Protein 3RGO (pdb70)

Nearest PDB structures (foldseek):
  3rgo-assembly1_A  TM=1.006E+00  e=2.948E-34  Mus musculus
  3rgq-assembly1_A  TM=9.789E-01  e=3.135E-29  Mus musculus
  2i6i-assembly1_A  TM=8.606E-01  e=1.506E-09  Saccharolobus solfataricus
  2nt2-assembly3_C  TM=7.866E-01  e=4.161E-10  Homo sapiens
  2hxp-assembly1_A  TM=8.394E-01  e=2.457E-09  Homo sapiens

Structure (mmCIF, N/CA/C/O backbone):
data_3RGO
#
_entry.id   3RGO
#
_cell.length_a   36.453
_cell.length_b   36.453
_cell.length_c   230.024
_cell.angle_alpha   90.000
_cell.angle_beta   90.000
_cell.angle_gamma   90.000
#
_symmetry.space_group_name_H-M   'P 43 21 2'
#
loop_
_entity.id
_entity.type
_entity.pdbx_description
1 polymer 'Protein-tyrosine phosphatase mitochondrial 1'
2 non-polymer 'SULFATE ION'
3 water water
#
loop_
_atom_site.group_PDB
_atom_site.id
_atom_site.type_symbol
_atom_site.label_atom_id
_atom_site.label_alt_id
_atom_site.label_comp_id
_atom_site.label_asym_id
_atom_site.label_entity_id
_atom_site.label_seq_id
_atom_site.pdbx_PDB_ins_code
_atom_site.Cartn_x
_atom_site.Cartn_y
_atom_site.Cartn_z
_atom_site.occupancy
_atom_site.B_iso_or_equiv
_atom_site.auth_seq_id
_atom_site.auth_comp_id
_atom_site.auth_asym_id
_atom_site.auth_atom_id
_atom_site.pdbx_PDB_model_num
ATOM 1 N N . TRP A 1 1 ? -0.933 0.506 -9.731 1.00 46.83 7 TRP A N 1
ATOM 2 C CA . TRP A 1 1 ? 0.354 0.711 -9.073 1.00 48.27 7 TRP A CA 1
ATOM 3 C C . TRP A 1 1 ? 1.473 0.274 -10.006 1.00 48.26 7 TRP A C 1
ATOM 4 O O . TRP A 1 1 ? 2.544 0.881 -10.060 1.00 45.15 7 TRP A O 1
ATOM 15 N N . TYR A 1 2 ? 1.214 -0.803 -10.733 1.00 48.95 8 TYR A N 1
ATOM 16 C CA . TYR A 1 2 ? 2.167 -1.315 -11.698 1.00 48.00 8 TYR A CA 1
ATOM 17 C C . TYR A 1 2 ? 1.408 -2.017 -12.810 1.00 50.37 8 TYR A C 1
ATOM 18 O O . TYR A 1 2 ? 0.240 -2.383 -12.640 1.00 52.27 8 TYR A O 1
ATOM 27 N N . HIS A 1 3 ? 2.077 -2.197 -13.945 1.00 43.36 9 HIS A N 1
ATOM 28 C CA . HIS A 1 3 ? 1.501 -2.883 -15.093 1.00 45.06 9 HIS A CA 1
ATOM 29 C C . HIS A 1 3 ? 2.485 -3.917 -15.627 1.00 45.58 9 HIS 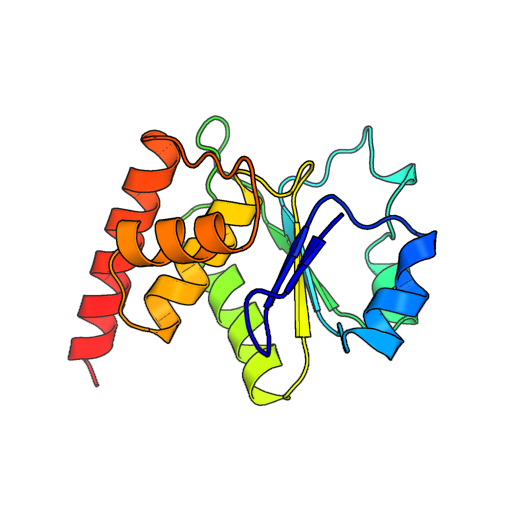A C 1
ATOM 30 O O . HIS A 1 3 ? 3.694 -3.674 -15.670 1.00 43.93 9 HIS A O 1
ATOM 37 N N . ARG A 1 4 ? 1.971 -5.067 -16.043 1.00 46.83 10 ARG A N 1
ATOM 38 C CA . ARG A 1 4 ? 2.800 -6.046 -16.734 1.00 40.32 10 ARG A CA 1
ATOM 39 C C . ARG A 1 4 ? 3.065 -5.577 -18.163 1.00 41.52 10 ARG A C 1
ATOM 40 O O . ARG A 1 4 ? 2.140 -5.175 -18.876 1.00 37.98 10 ARG A O 1
ATOM 48 N N . ILE A 1 5 ? 4.331 -5.617 -18.572 1.00 38.63 11 ILE A N 1
ATOM 49 C CA . ILE A 1 5 ? 4.717 -5.198 -19.915 1.00 37.95 11 ILE A CA 1
ATOM 50 C C . ILE A 1 5 ? 4.731 -6.398 -20.860 1.00 37.87 11 ILE A C 1
ATOM 51 O O . ILE A 1 5 ? 4.200 -6.340 -21.973 1.00 36.60 11 ILE A O 1
ATOM 56 N N . ASP A 1 6 ? 5.352 -7.481 -20.408 1.00 36.83 12 ASP A N 1
ATOM 57 C CA . ASP A 1 6 ? 5.293 -8.757 -21.111 1.00 36.31 12 ASP A CA 1
ATOM 58 C C . ASP A 1 6 ? 5.471 -9.900 -20.113 1.00 39.40 12 ASP A C 1
ATOM 59 O O . ASP A 1 6 ? 5.296 -9.710 -18.908 1.00 40.61 12 ASP A O 1
ATOM 64 N N . HIS A 1 7 ? 5.807 -11.084 -20.607 1.00 41.91 13 HIS A N 1
ATOM 65 C CA . HIS A 1 7 ? 5.927 -12.250 -19.740 1.00 45.79 13 HIS A CA 1
ATOM 66 C C . HIS A 1 7 ? 7.037 -12.093 -18.689 1.00 43.16 13 HIS A C 1
ATOM 67 O O . HIS A 1 7 ? 7.017 -12.765 -17.661 1.00 40.53 13 HIS A O 1
ATOM 74 N N . THR A 1 8 ? 7.998 -11.207 -18.949 1.00 40.51 14 THR A N 1
ATOM 75 C CA . THR A 1 8 ? 9.140 -11.021 -18.047 1.00 40.54 14 THR A CA 1
ATOM 76 C C . THR A 1 8 ? 9.043 -9.743 -17.215 1.00 40.34 14 THR A C 1
ATOM 77 O O . THR A 1 8 ? 9.167 -9.768 -15.989 1.00 41.02 14 THR A O 1
ATOM 81 N N . VAL A 1 9 ? 8.818 -8.624 -17.890 1.00 36.19 15 VAL A N 1
ATOM 82 C CA . VAL A 1 9 ? 8.963 -7.321 -17.251 1.00 34.04 15 VAL A CA 1
ATOM 83 C C . VAL A 1 9 ? 7.663 -6.722 -16.729 1.00 35.56 15 VAL A C 1
ATOM 84 O O . VAL A 1 9 ? 6.630 -6.769 -17.391 1.00 39.44 15 VAL A O 1
ATOM 88 N N . LEU A 1 10 ? 7.731 -6.167 -15.523 1.00 35.20 16 LEU A N 1
ATOM 89 C CA . LEU A 1 10 ? 6.676 -5.306 -15.014 1.00 33.37 16 LEU A CA 1
ATOM 90 C C . LEU A 1 10 ? 7.256 -3.926 -14.723 1.00 36.29 16 LEU A C 1
ATOM 91 O O . LEU A 1 10 ? 8.420 -3.797 -14.338 1.00 35.56 16 LEU A O 1
ATOM 96 N N . LEU A 1 11 ? 6.435 -2.903 -14.928 1.00 36.77 17 LEU A N 1
ATOM 97 C CA . LEU A 1 11 ? 6.821 -1.517 -14.695 1.00 36.56 17 LEU A CA 1
ATOM 98 C C . LEU A 1 11 ? 5.820 -0.890 -13.726 1.00 38.75 17 LEU A C 1
ATOM 99 O O . LEU A 1 11 ? 4.613 -0.933 -13.965 1.00 41.82 17 LEU A O 1
ATOM 104 N N . GLY A 1 12 ? 6.314 -0.319 -12.631 1.00 36.42 18 GLY A N 1
ATOM 105 C CA . GLY A 1 12 ? 5.432 0.279 -11.639 1.00 37.30 18 GLY A CA 1
ATOM 106 C C . GLY A 1 12 ? 6.090 1.258 -10.686 1.00 39.44 18 GLY A C 1
ATOM 107 O O . GLY A 1 12 ? 7.296 1.497 -10.748 1.00 37.27 18 GLY A O 1
ATOM 108 N N . ALA A 1 13 ? 5.287 1.831 -9.792 1.00 37.42 19 ALA A N 1
ATOM 109 C CA . ALA A 1 13 ? 5.808 2.717 -8.761 1.00 37.02 19 ALA A CA 1
ATOM 110 C C . ALA A 1 13 ? 6.650 1.914 -7.772 1.00 39.14 19 ALA A C 1
ATOM 111 O O . ALA A 1 13 ? 6.622 0.676 -7.781 1.00 40.60 19 ALA A O 1
ATOM 113 N N . LEU A 1 14 ? 7.410 2.611 -6.932 1.00 38.62 20 LEU A N 1
ATOM 114 C CA . LEU A 1 14 ? 8.249 1.940 -5.940 1.00 43.40 20 LEU A CA 1
ATOM 115 C C . LEU A 1 14 ? 7.443 0.885 -5.185 1.00 41.14 20 LEU A C 1
ATOM 116 O O . LEU A 1 14 ? 6.307 1.135 -4.783 1.00 38.85 20 LEU A O 1
ATOM 121 N N . PRO A 1 15 ? 8.031 -0.302 -5.006 1.00 42.51 21 PRO A N 1
ATOM 122 C CA . PRO A 1 15 ? 7.362 -1.439 -4.372 1.00 41.53 21 PRO A CA 1
ATOM 123 C C . PRO A 1 15 ? 7.364 -1.284 -2.862 1.00 43.02 21 PRO A C 1
ATOM 124 O O . PRO A 1 15 ? 8.431 -1.134 -2.262 1.00 41.51 21 PRO A O 1
ATOM 128 N N . LEU A 1 16 ? 6.181 -1.317 -2.261 1.00 46.52 22 LEU A N 1
ATOM 129 C CA . LEU A 1 16 ? 6.055 -1.263 -0.812 1.00 48.71 22 LEU A CA 1
ATOM 130 C C . LEU A 1 16 ? 6.440 -2.599 -0.193 1.00 49.21 22 LEU A C 1
ATOM 131 O O . LEU A 1 16 ? 6.233 -3.651 -0.795 1.00 49.52 22 LEU A O 1
ATOM 136 N N . LYS A 1 17 ? 6.997 -2.554 1.013 1.00 52.71 23 LYS A N 1
ATOM 137 C CA . LYS A 1 17 ? 7.301 -3.767 1.764 1.00 58.29 23 LYS A CA 1
ATOM 138 C C . LYS A 1 17 ? 6.153 -4.776 1.701 1.00 59.73 23 LYS A C 1
ATOM 139 O O . LYS A 1 17 ? 6.370 -5.973 1.493 1.00 55.33 23 LYS A O 1
ATOM 145 N N . ASN A 1 18 ? 4.931 -4.277 1.877 1.00 59.42 24 ASN A N 1
ATOM 146 C CA . ASN A 1 18 ? 3.749 -5.125 1.986 1.00 64.99 24 ASN A CA 1
ATOM 147 C C . ASN A 1 18 ? 3.360 -5.833 0.690 1.00 61.78 24 ASN A C 1
ATOM 148 O O . ASN A 1 18 ? 2.611 -6.812 0.714 1.00 60.72 24 ASN A O 1
ATOM 153 N N . MET A 1 19 ? 3.860 -5.334 -0.437 1.00 54.97 25 MET A N 1
ATOM 154 C CA . MET A 1 19 ? 3.506 -5.880 -1.745 1.00 52.72 25 MET A CA 1
ATOM 155 C C . MET A 1 19 ? 4.353 -7.095 -2.104 1.00 49.48 25 MET A C 1
ATOM 156 O O . MET A 1 19 ? 4.007 -7.863 -3.003 1.00 49.65 25 MET A O 1
ATOM 161 N N . THR A 1 20 ? 5.465 -7.254 -1.396 1.00 50.69 26 THR A N 1
ATOM 162 C CA . THR A 1 20 ? 6.421 -8.324 -1.658 1.00 53.29 26 THR A CA 1
ATOM 163 C C . THR A 1 20 ? 5.758 -9.669 -1.936 1.00 54.44 26 THR A C 1
ATOM 164 O O . THR A 1 20 ? 6.054 -10.321 -2.935 1.00 51.47 26 THR A O 1
ATOM 168 N N . ARG A 1 21 ? 4.863 -10.081 -1.045 1.00 52.56 27 ARG A N 1
ATOM 169 C CA . ARG A 1 21 ? 4.219 -11.385 -1.157 1.00 56.05 27 ARG A CA 1
ATOM 170 C C . ARG A 1 21 ? 3.481 -11.553 -2.482 1.00 54.96 27 ARG A C 1
ATOM 171 O O . ARG A 1 21 ? 3.665 -12.547 -3.189 1.00 55.04 27 ARG A O 1
ATOM 179 N N . ARG A 1 22 ? 2.641 -10.578 -2.811 1.00 58.50 28 ARG A N 1
ATOM 180 C CA . ARG A 1 22 ? 1.872 -10.605 -4.051 1.00 64.65 28 ARG A CA 1
ATOM 181 C C . ARG A 1 22 ? 2.774 -10.614 -5.285 1.00 59.99 28 ARG A C 1
ATOM 182 O O . ARG A 1 22 ? 2.537 -11.358 -6.238 1.00 59.79 28 ARG A O 1
ATOM 190 N N . LEU A 1 23 ? 3.808 -9.780 -5.266 1.00 53.83 29 LEU A N 1
ATOM 191 C CA . LEU A 1 23 ? 4.710 -9.666 -6.406 1.00 51.11 29 LEU A CA 1
ATOM 192 C C . LEU A 1 23 ? 5.425 -10.978 -6.711 1.00 50.49 29 LEU A C 1
ATOM 193 O O . LEU A 1 23 ? 5.553 -11.370 -7.870 1.00 48.71 29 LEU A O 1
ATOM 198 N N . VAL A 1 24 ? 5.883 -11.654 -5.663 1.00 49.11 30 VAL A N 1
ATOM 199 C CA . VAL A 1 24 ? 6.659 -12.879 -5.818 1.00 54.10 30 VAL A CA 1
ATOM 200 C C . VAL A 1 24 ? 5.791 -14.085 -6.180 1.00 57.90 30 VAL A C 1
ATOM 201 O O . VAL A 1 24 ? 6.113 -14.840 -7.095 1.00 53.48 30 VAL A O 1
ATOM 205 N N . LEU A 1 25 ? 4.689 -14.259 -5.459 1.00 62.72 31 LEU A N 1
ATOM 206 C CA . LEU A 1 25 ? 3.815 -15.407 -5.671 1.00 66.55 31 LEU A CA 1
ATOM 207 C C . LEU A 1 25 ? 2.937 -15.252 -6.912 1.00 68.97 31 LEU A C 1
ATOM 208 O O . LEU A 1 25 ? 2.814 -16.179 -7.712 1.00 74.57 31 LEU A O 1
ATOM 213 N N . ASP A 1 26 ? 2.331 -14.080 -7.070 1.00 64.48 32 ASP A N 1
ATOM 214 C CA . ASP A 1 26 ? 1.371 -13.862 -8.151 1.00 62.64 32 ASP A CA 1
ATOM 215 C C . ASP A 1 26 ? 2.007 -13.439 -9.479 1.00 57.18 32 ASP A C 1
ATOM 216 O O . ASP A 1 26 ? 1.557 -13.861 -10.544 1.00 58.80 32 ASP A O 1
ATOM 221 N N . GLU A 1 27 ? 3.044 -12.609 -9.414 1.00 50.11 33 GLU A N 1
ATOM 222 C CA . GLU A 1 27 ? 3.674 -12.082 -10.624 1.00 50.48 33 GLU A CA 1
ATOM 223 C C . GLU A 1 27 ? 5.001 -12.771 -10.936 1.00 49.39 33 GLU A C 1
ATOM 224 O O . GLU A 1 27 ? 5.679 -12.412 -11.897 1.00 45.63 33 GLU A O 1
ATOM 230 N N . ASN A 1 28 ? 5.364 -13.749 -10.109 1.00 53.22 34 ASN A N 1
ATOM 231 C CA . ASN A 1 28 ? 6.599 -14.518 -10.274 1.00 54.63 34 ASN A CA 1
ATOM 232 C C . ASN A 1 28 ? 7.861 -13.657 -10.300 1.00 50.36 34 ASN A C 1
ATOM 233 O O . ASN A 1 28 ? 8.864 -14.029 -10.912 1.00 47.25 34 ASN A O 1
ATOM 238 N N . VAL A 1 29 ? 7.806 -12.510 -9.630 1.00 50.12 35 VAL A N 1
ATOM 239 C CA . VAL A 1 29 ? 8.952 -11.611 -9.567 1.00 47.46 35 VAL A CA 1
ATOM 240 C C . VAL A 1 29 ? 10.111 -12.241 -8.800 1.00 48.28 35 VAL A C 1
ATOM 241 O O . VAL A 1 29 ? 9.991 -12.539 -7.611 1.00 47.78 35 VAL A O 1
ATOM 245 N N . ARG A 1 30 ? 11.234 -12.437 -9.484 1.00 46.55 36 ARG A N 1
ATOM 246 C CA . ARG A 1 30 ? 12.435 -12.959 -8.841 1.00 45.63 36 ARG A CA 1
ATOM 247 C C . ARG A 1 30 ? 13.593 -11.983 -8.972 1.00 41.53 36 ARG A C 1
ATOM 248 O O . ARG A 1 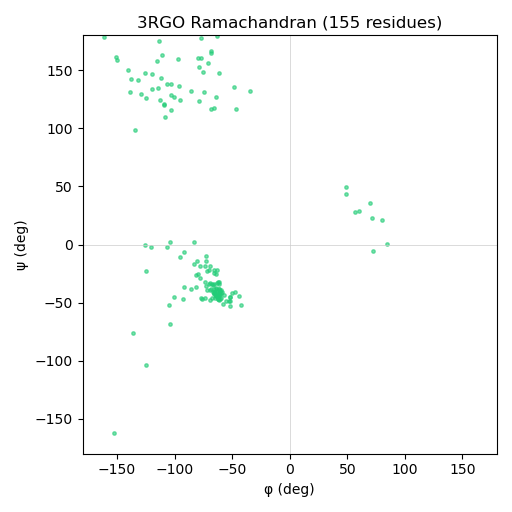30 ? 14.686 -12.225 -8.466 1.00 43.99 36 ARG A O 1
ATOM 256 N N . GLY A 1 31 ? 13.350 -10.876 -9.663 1.00 39.43 37 GLY A N 1
ATOM 257 C CA . GLY A 1 31 ? 14.364 -9.858 -9.834 1.00 37.23 37 GLY A CA 1
ATOM 258 C C . GLY A 1 31 ? 13.735 -8.486 -9.736 1.00 35.94 37 GLY A C 1
ATOM 259 O O . GLY A 1 31 ? 12.564 -8.305 -10.060 1.00 36.86 37 GLY A O 1
ATOM 260 N N . VAL A 1 32 ? 14.503 -7.516 -9.267 1.00 34.28 38 VAL A N 1
ATOM 261 C CA . VAL A 1 32 ? 14.002 -6.153 -9.189 1.00 34.42 38 VAL A CA 1
ATOM 262 C C . VAL A 1 32 ? 15.101 -5.199 -9.624 1.00 36.59 38 VAL A C 1
ATOM 263 O O . VAL A 1 32 ? 16.257 -5.330 -9.212 1.00 37.61 38 VAL A O 1
ATOM 267 N N . ILE A 1 33 ? 14.747 -4.278 -10.511 1.00 35.43 39 ILE A N 1
ATOM 268 C CA . ILE A 1 33 ? 15.666 -3.229 -10.914 1.00 35.36 39 ILE A CA 1
ATOM 269 C C . ILE A 1 33 ? 15.240 -1.962 -10.205 1.00 35.14 39 ILE A C 1
ATOM 270 O O . ILE A 1 33 ? 14.141 -1.459 -10.424 1.00 35.47 39 ILE A O 1
ATOM 275 N N . THR A 1 34 ? 16.106 -1.469 -9.330 1.00 36.49 40 THR A N 1
ATOM 276 C CA . THR A 1 34 ? 15.802 -0.283 -8.540 1.00 38.29 40 THR A CA 1
ATOM 277 C C . THR A 1 34 ? 16.633 0.892 -9.015 1.00 39.70 40 THR A C 1
ATOM 278 O O . THR A 1 34 ? 17.859 0.855 -8.986 1.00 45.11 40 THR A O 1
ATOM 282 N N . MET A 1 35 ? 15.956 1.940 -9.459 1.00 41.70 41 MET A N 1
ATOM 283 C CA . MET A 1 35 ? 16.648 3.108 -9.971 1.00 40.43 41 MET A CA 1
ATOM 284 C C . MET A 1 35 ? 16.565 4.260 -8.986 1.00 41.05 41 MET A C 1
ATOM 285 O O . MET A 1 35 ? 15.518 4.503 -8.386 1.00 39.19 41 MET A O 1
ATOM 290 N N . ASN A 1 36 ? 17.689 4.950 -8.821 1.00 44.71 42 ASN A N 1
ATOM 291 C CA . ASN A 1 36 ? 17.777 6.127 -7.963 1.00 47.10 42 ASN A CA 1
ATOM 292 C C . ASN A 1 36 ? 17.176 5.933 -6.574 1.00 52.96 42 ASN A C 1
ATOM 293 O O . ASN A 1 36 ? 16.471 6.805 -6.075 1.00 49.87 42 ASN A O 1
ATOM 298 N N . GLU A 1 37 ? 17.458 4.790 -5.957 1.00 58.18 43 GLU A N 1
ATOM 299 C CA . GLU A 1 37 ? 17.030 4.543 -4.584 1.00 65.17 43 GLU A CA 1
ATOM 300 C C . GLU A 1 37 ? 17.342 5.752 -3.700 1.00 67.26 43 GLU A C 1
ATOM 301 O O . GLU A 1 37 ? 18.505 6.111 -3.514 1.00 63.85 43 GLU A O 1
ATOM 307 N N . GLU A 1 38 ? 16.298 6.378 -3.166 1.00 73.60 44 GLU A N 1
ATOM 308 C CA . GLU A 1 38 ? 16.454 7.585 -2.359 1.00 80.87 44 GLU A CA 1
ATOM 309 C C . GLU A 1 38 ? 16.322 7.291 -0.869 1.00 81.13 44 GLU A C 1
ATOM 310 O O . GLU A 1 38 ? 15.458 6.519 -0.449 1.00 76.37 44 GLU A O 1
ATOM 316 N N . TYR A 1 39 ? 17.188 7.916 -0.079 1.00 86.68 45 TYR A N 1
ATOM 317 C CA . TYR A 1 39 ? 17.246 7.673 1.358 1.00 93.46 45 TYR A CA 1
ATOM 318 C C . TYR A 1 39 ? 15.981 8.144 2.066 1.00 91.76 45 TYR A C 1
ATOM 319 O O . TYR A 1 39 ? 15.664 7.686 3.164 1.00 93.79 45 TYR A O 1
ATOM 328 N N . GLU A 1 40 ? 15.259 9.059 1.431 1.00 87.53 46 GLU A N 1
ATOM 329 C CA . GLU A 1 40 ? 14.085 9.662 2.045 1.00 86.92 46 GLU A CA 1
ATOM 330 C C . GLU A 1 40 ? 12.860 8.763 1.944 1.00 79.50 46 GLU A C 1
ATOM 331 O O . GLU A 1 40 ? 11.862 8.982 2.630 1.00 75.12 46 GLU A O 1
ATOM 337 N N . THR A 1 41 ? 12.940 7.744 1.095 1.00 75.77 47 THR A N 1
ATOM 338 C CA . THR A 1 41 ? 11.782 6.904 0.822 1.00 72.57 47 THR A CA 1
ATOM 339 C C . THR A 1 41 ? 12.046 5.417 1.048 1.00 70.25 47 THR A C 1
ATOM 340 O O . THR A 1 41 ? 11.150 4.591 0.875 1.00 67.38 47 THR A O 1
ATOM 344 N N . ARG A 1 42 ? 13.268 5.076 1.444 1.00 73.73 48 ARG A N 1
ATOM 345 C CA . ARG A 1 42 ? 13.663 3.672 1.548 1.00 76.68 48 ARG A CA 1
ATOM 346 C C . ARG A 1 42 ? 13.031 2.936 2.732 1.00 73.20 48 ARG A C 1
ATOM 347 O O . ARG A 1 42 ? 13.127 1.713 2.828 1.00 74.43 48 ARG A O 1
ATOM 355 N N . PHE A 1 43 ? 12.385 3.672 3.632 1.00 68.96 49 PHE A N 1
ATOM 356 C CA . PHE A 1 43 ? 11.694 3.033 4.748 1.00 64.50 49 PHE A CA 1
ATOM 357 C C . PHE A 1 43 ? 10.411 2.365 4.258 1.00 61.91 49 PHE A C 1
ATOM 358 O O . PHE A 1 43 ? 9.858 1.488 4.922 1.00 64.84 49 PHE A O 1
ATOM 366 N N . LEU A 1 44 ? 9.956 2.785 3.083 1.00 60.40 50 LEU A N 1
ATOM 367 C CA . LEU A 1 44 ? 8.752 2.246 2.462 1.00 60.67 50 LEU A CA 1
ATOM 368 C C . LEU A 1 44 ? 9.028 0.933 1.745 1.00 57.60 50 LEU A C 1
ATOM 369 O O . LEU A 1 44 ? 8.131 0.107 1.573 1.00 56.00 50 LEU A O 1
ATOM 374 N N . CYS A 1 45 ? 10.274 0.750 1.321 1.00 56.06 51 CYS A N 1
ATOM 375 C CA . CYS A 1 45 ? 10.631 -0.367 0.458 1.00 53.57 51 CYS A CA 1
ATOM 376 C C . CYS A 1 45 ? 11.505 -1.395 1.164 1.00 53.10 51 CYS A C 1
ATOM 377 O O . CYS A 1 45 ? 12.101 -1.116 2.208 1.00 53.49 51 CYS A O 1
ATOM 380 N N . ASN A 1 46 ? 11.574 -2.588 0.583 1.00 51.47 52 ASN A N 1
ATOM 381 C CA . ASN A 1 46 ? 12.503 -3.604 1.046 1.00 51.48 52 ASN A CA 1
ATOM 382 C C . ASN A 1 46 ? 13.936 -3.121 0.910 1.00 52.73 52 ASN A C 1
ATOM 383 O O . ASN A 1 46 ? 14.264 -2.360 0.002 1.00 56.11 52 ASN A O 1
ATOM 388 N N . THR A 1 47 ? 14.787 -3.567 1.823 1.00 56.51 53 THR A N 1
ATOM 389 C CA . THR A 1 47 ? 16.218 -3.446 1.636 1.00 58.39 53 THR A CA 1
ATOM 390 C C . THR A 1 47 ? 16.603 -4.539 0.655 1.00 61.68 53 THR A C 1
ATOM 391 O O . THR A 1 47 ? 15.753 -5.327 0.236 1.00 60.78 53 THR A O 1
ATOM 395 N N . SER A 1 48 ? 17.877 -4.599 0.289 1.00 63.95 54 SER A N 1
ATOM 396 C CA . SER A 1 48 ? 18.339 -5.644 -0.614 1.00 62.81 54 SER A CA 1
ATOM 397 C C . SER A 1 48 ? 18.216 -7.014 0.045 1.00 62.04 54 SER A C 1
ATOM 398 O O . SER A 1 48 ? 17.941 -8.013 -0.623 1.00 59.52 54 SER A O 1
ATOM 401 N N . LYS A 1 49 ? 18.422 -7.051 1.358 1.00 60.97 55 LYS A N 1
ATOM 402 C CA . LYS A 1 49 ? 18.333 -8.295 2.113 1.00 66.18 55 LYS A CA 1
ATOM 403 C C . LYS A 1 49 ? 16.891 -8.777 2.255 1.00 66.18 55 LYS A C 1
ATOM 404 O O . LYS A 1 49 ? 16.624 -9.972 2.175 1.00 68.73 55 LYS A O 1
ATOM 410 N N . GLU A 1 50 ? 15.963 -7.847 2.459 1.00 63.02 56 GLU A N 1
ATOM 411 C CA . GLU A 1 50 ? 14.549 -8.202 2.526 1.00 58.31 56 GLU A CA 1
ATOM 412 C C . GLU A 1 50 ? 14.068 -8.751 1.182 1.00 53.75 56 GLU A C 1
ATOM 413 O O . GLU A 1 50 ? 13.112 -9.526 1.119 1.00 51.78 56 GLU A O 1
ATOM 419 N N . TRP A 1 51 ? 14.741 -8.359 0.107 1.00 47.50 57 TRP A N 1
ATOM 420 C CA . TRP A 1 51 ? 14.461 -8.947 -1.196 1.00 49.73 57 TRP A CA 1
ATOM 421 C C . TRP A 1 51 ? 15.012 -10.374 -1.281 1.00 50.05 57 TRP A C 1
ATOM 422 O O . TRP A 1 51 ? 14.326 -11.286 -1.747 1.00 46.53 57 TRP A O 1
ATOM 433 N N . LYS A 1 52 ? 16.255 -10.559 -0.842 1.00 54.53 58 LYS A N 1
ATOM 434 C CA . LYS A 1 52 ? 16.864 -11.886 -0.821 1.00 63.47 58 LYS A CA 1
ATOM 435 C C . LYS A 1 52 ? 15.969 -12.882 -0.089 1.00 63.01 58 LYS A C 1
ATOM 436 O O . LYS A 1 52 ? 15.719 -13.983 -0.583 1.00 61.45 58 LYS A O 1
ATOM 442 N N . LYS A 1 53 ? 15.501 -12.484 1.092 1.00 63.27 59 LYS A N 1
ATOM 443 C CA . LYS A 1 53 ? 14.614 -13.315 1.902 1.00 69.35 59 LYS A CA 1
ATOM 444 C C . LYS A 1 53 ? 13.432 -13.838 1.090 1.00 65.52 59 LYS A C 1
ATOM 445 O O . LYS A 1 53 ? 13.042 -14.999 1.220 1.00 65.01 59 LYS A O 1
ATOM 451 N N . ALA A 1 54 ? 12.863 -12.972 0.258 1.00 59.27 60 ALA A N 1
ATOM 452 C CA . ALA A 1 54 ? 11.726 -13.345 -0.576 1.00 56.25 60 ALA A CA 1
ATOM 453 C C . ALA A 1 54 ? 12.179 -14.037 -1.854 1.00 56.33 60 ALA A C 1
ATOM 454 O O . ALA A 1 54 ? 11.362 -14.384 -2.704 1.00 58.99 60 ALA A O 1
ATOM 456 N N . GLY A 1 55 ? 13.487 -14.224 -1.991 1.00 57.30 61 GLY A N 1
ATOM 457 C CA . GLY A 1 55 ? 14.038 -14.927 -3.135 1.00 57.29 61 GLY A CA 1
ATOM 458 C C . GLY A 1 55 ? 14.161 -14.082 -4.392 1.00 55.16 61 GLY A C 1
ATOM 459 O O . GLY A 1 55 ? 14.227 -14.617 -5.498 1.00 56.04 61 GLY A O 1
ATOM 460 N N . VAL A 1 56 ? 14.187 -12.764 -4.239 1.00 52.13 62 VAL A N 1
ATOM 461 C CA . VAL A 1 56 ? 14.399 -11.901 -5.399 1.00 52.04 62 VAL A CA 1
ATOM 462 C C . VAL A 1 56 ? 15.713 -11.124 -5.337 1.00 50.22 62 VAL A C 1
ATOM 463 O O . VAL A 1 56 ? 16.076 -10.562 -4.306 1.00 49.68 62 VAL A O 1
ATOM 467 N N . GLU A 1 57 ? 16.425 -11.123 -6.458 1.00 48.93 63 GLU A N 1
ATOM 468 C CA . GLU A 1 57 ? 17.681 -10.403 -6.586 1.00 49.23 63 GLU A CA 1
ATOM 469 C C . GLU A 1 57 ? 17.418 -8.954 -6.991 1.00 45.02 63 GLU A C 1
ATOM 470 O O . GLU A 1 57 ? 16.656 -8.692 -7.927 1.00 41.98 63 GLU A O 1
ATOM 476 N N . GLN A 1 58 ? 18.054 -8.021 -6.291 1.00 41.81 64 GLN A N 1
ATOM 477 C CA . GLN A 1 58 ? 17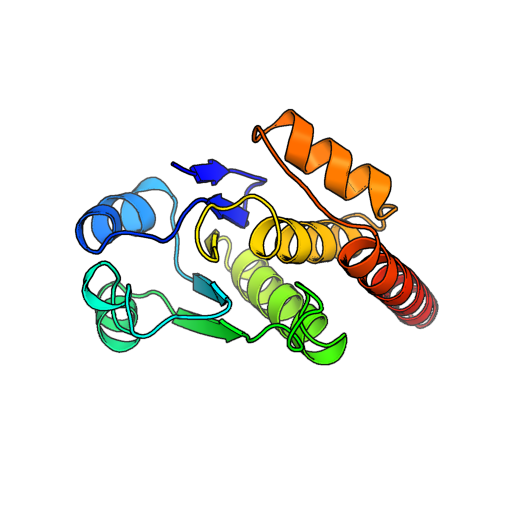.903 -6.601 -6.594 1.00 38.50 64 GLN A CA 1
ATOM 478 C C . GLN A 1 58 ? 19.116 -6.065 -7.338 1.00 39.18 64 GLN A C 1
ATOM 479 O O . GLN A 1 58 ? 20.256 -6.270 -6.918 1.00 42.70 64 GLN A O 1
ATOM 485 N N . LEU A 1 59 ? 18.865 -5.396 -8.457 1.00 35.58 65 LEU A N 1
ATOM 486 C CA . LEU A 1 59 ? 19.905 -4.660 -9.162 1.00 35.45 65 LEU A CA 1
ATOM 487 C C . LEU A 1 59 ? 19.647 -3.164 -8.988 1.00 37.63 65 LEU A C 1
ATOM 488 O O . LEU A 1 59 ? 18.582 -2.665 -9.348 1.00 40.31 65 LEU A O 1
ATOM 493 N N . ARG A 1 60 ? 20.612 -2.454 -8.416 1.00 34.46 66 ARG A N 1
ATOM 494 C CA . ARG A 1 60 ? 20.464 -1.024 -8.207 1.00 40.39 66 ARG A CA 1
ATOM 495 C C . ARG A 1 60 ? 21.212 -0.254 -9.274 1.00 40.21 66 ARG A C 1
ATOM 496 O O . ARG A 1 60 ? 22.403 -0.486 -9.501 1.00 38.70 66 ARG A O 1
ATOM 504 N N . LEU A 1 61 ? 20.506 0.658 -9.933 1.00 35.04 67 LEU A N 1
ATOM 505 C CA . LEU A 1 61 ? 21.121 1.485 -10.958 1.00 38.26 67 LEU A CA 1
ATOM 506 C C . LEU A 1 61 ? 20.879 2.958 -10.656 1.00 41.04 67 LEU A C 1
ATOM 507 O O . LEU A 1 61 ? 19.854 3.329 -10.083 1.00 42.42 67 LEU A O 1
ATOM 512 N N . SER A 1 62 ? 21.839 3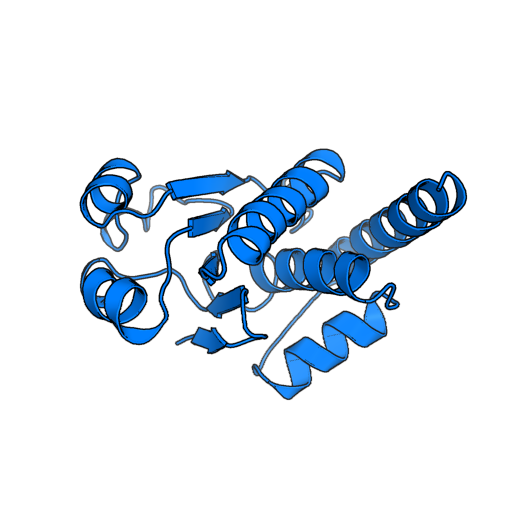.788 -11.037 1.00 40.77 68 SER A N 1
ATOM 513 C CA . SER A 1 62 ? 21.705 5.228 -10.894 1.00 46.40 68 SER A CA 1
ATOM 514 C C . SER A 1 62 ? 21.605 5.881 -12.267 1.00 47.74 68 SER A C 1
ATOM 515 O O . SER A 1 62 ? 22.245 5.439 -13.224 1.00 44.08 68 SER A O 1
ATOM 518 N N . THR A 1 63 ? 20.789 6.924 -12.368 1.00 46.65 69 THR A N 1
ATOM 519 C CA . THR A 1 63 ? 20.764 7.735 -13.576 1.00 49.00 69 THR A CA 1
ATOM 520 C C . THR A 1 63 ? 21.959 8.665 -13.535 1.00 50.52 69 THR A C 1
ATOM 521 O O . THR A 1 63 ? 22.450 9.004 -12.456 1.00 49.64 69 THR A O 1
ATOM 525 N N . VAL A 1 64 ? 22.432 9.069 -14.709 1.00 48.65 70 VAL A N 1
ATOM 526 C CA . VAL A 1 64 ? 23.421 10.129 -14.788 1.00 55.04 70 VAL A CA 1
ATOM 527 C C . VAL A 1 64 ? 22.712 11.403 -14.354 1.00 58.71 70 VAL A C 1
ATOM 528 O O . VAL A 1 64 ? 21.757 11.833 -14.997 1.00 53.65 70 VAL A O 1
ATOM 532 N N . ASP A 1 65 ? 23.165 11.982 -13.247 1.00 64.75 71 ASP A N 1
ATOM 533 C CA . ASP A 1 65 ? 22.520 13.155 -12.664 1.00 71.23 71 ASP A CA 1
ATOM 534 C C . ASP A 1 65 ? 21.943 14.103 -13.719 1.00 70.87 71 ASP A C 1
ATOM 535 O O . ASP A 1 65 ? 22.608 14.435 -14.702 1.00 68.72 71 ASP A O 1
ATOM 540 N N . MET A 1 66 ? 20.696 14.518 -13.507 1.00 70.59 72 MET A N 1
ATOM 541 C CA . MET A 1 66 ? 20.014 15.468 -14.386 1.00 72.92 72 MET A CA 1
ATOM 542 C C . MET A 1 66 ? 19.603 14.904 -15.746 1.00 74.42 72 MET A C 1
ATOM 543 O O . MET A 1 66 ? 18.932 15.582 -16.526 1.00 79.49 72 MET A O 1
ATOM 548 N N . THR A 1 67 ? 19.999 13.668 -16.028 1.00 67.86 73 THR A N 1
ATOM 549 C CA . THR A 1 67 ? 19.728 13.061 -17.327 1.00 63.58 73 THR A CA 1
ATOM 550 C C . THR A 1 67 ? 18.422 12.272 -17.344 1.00 57.14 73 THR A C 1
ATOM 551 O O . THR A 1 67 ? 17.697 12.273 -18.342 1.00 54.90 73 THR A O 1
ATOM 555 N N . GLY A 1 68 ? 18.125 11.604 -16.234 1.00 49.25 74 GLY A N 1
ATOM 556 C CA . GLY A 1 68 ? 16.943 10.771 -16.145 1.00 43.48 74 GLY A CA 1
ATOM 557 C C . GLY A 1 68 ? 17.198 9.382 -16.703 1.00 40.98 74 GLY A C 1
ATOM 558 O O . GLY A 1 68 ? 16.298 8.546 -16.721 1.00 41.96 74 GLY A O 1
ATOM 559 N N . VAL A 1 69 ? 18.427 9.138 -17.160 1.00 42.17 75 VAL A N 1
ATOM 560 C CA . VAL A 1 69 ? 18.802 7.842 -17.726 1.00 42.86 75 VAL A CA 1
ATOM 561 C C . VAL A 1 69 ? 20.185 7.431 -17.240 1.00 46.24 75 VAL A C 1
ATOM 562 O O . VAL A 1 69 ? 21.068 8.278 -17.087 1.00 46.54 75 VAL A O 1
ATOM 566 N N . PRO A 1 70 ? 20.377 6.128 -16.985 1.00 44.63 76 PRO A N 1
ATOM 567 C CA . PRO A 1 70 ? 21.715 5.628 -16.652 1.00 47.12 76 PRO A CA 1
ATOM 568 C C . PRO A 1 70 ? 22.669 5.836 -17.821 1.00 49.52 76 PRO A C 1
ATOM 569 O O . PRO A 1 70 ? 22.275 6.355 -18.870 1.00 49.63 76 PRO A O 1
ATOM 573 N N . THR A 1 71 ? 23.919 5.437 -17.642 1.00 49.52 77 THR A N 1
ATOM 574 C CA . THR A 1 71 ? 24.842 5.397 -18.759 1.00 49.45 77 THR A CA 1
ATOM 575 C C . THR A 1 71 ? 24.384 4.290 -19.697 1.00 47.51 77 THR A C 1
ATOM 576 O O . THR A 1 71 ? 23.568 3.445 -19.323 1.00 46.04 77 THR A O 1
ATOM 580 N N . LEU A 1 72 ? 24.905 4.301 -20.916 1.00 46.39 78 LEU A N 1
ATOM 581 C CA . LEU A 1 72 ? 24.678 3.206 -21.850 1.00 49.53 78 LEU A CA 1
ATOM 582 C C . LEU A 1 72 ? 25.029 1.885 -21.177 1.00 49.14 78 LEU A C 1
ATOM 583 O O . LEU A 1 72 ? 24.293 0.909 -21.285 1.00 48.33 78 LEU A O 1
ATOM 588 N N . ALA A 1 73 ? 26.167 1.870 -20.490 1.00 52.94 79 ALA A N 1
ATOM 589 C CA . ALA A 1 73 ? 26.680 0.660 -19.857 1.00 55.66 79 ALA A CA 1
ATOM 590 C C . ALA A 1 73 ? 25.701 0.099 -18.833 1.00 53.35 79 ALA A C 1
ATOM 591 O O . ALA A 1 73 ? 25.535 -1.115 -18.721 1.00 51.05 79 ALA A O 1
ATOM 593 N N . ASN A 1 74 ? 25.059 0.991 -18.085 1.00 50.60 80 ASN A N 1
ATOM 594 C CA . ASN A 1 74 ? 24.111 0.580 -17.059 1.00 48.51 80 ASN A CA 1
ATOM 595 C C . ASN A 1 74 ? 22.748 0.224 -17.643 1.00 46.20 80 ASN A C 1
ATOM 596 O O . ASN A 1 74 ? 22.001 -0.565 -17.065 1.00 44.23 80 ASN A O 1
ATOM 601 N N . LEU A 1 75 ? 22.440 0.808 -18.797 1.00 44.44 81 LEU A N 1
ATOM 602 C CA . LEU A 1 75 ? 21.268 0.423 -19.570 1.00 42.38 81 LEU A CA 1
ATOM 603 C C . LEU A 1 75 ? 21.427 -1.024 -20.032 1.00 40.89 81 LEU A C 1
ATOM 604 O O . LEU A 1 75 ? 20.489 -1.819 -19.953 1.00 36.67 81 LEU A O 1
ATOM 609 N N . HIS A 1 76 ? 22.623 -1.359 -20.516 1.00 42.30 82 HIS A N 1
ATOM 610 C CA . HIS A 1 76 ? 22.929 -2.730 -20.916 1.00 45.40 82 HIS A CA 1
ATOM 611 C C . HIS A 1 76 ? 22.908 -3.663 -19.710 1.00 42.92 82 HIS A C 1
ATOM 612 O O . HIS A 1 76 ? 22.451 -4.803 -19.801 1.00 39.32 82 HIS A O 1
ATOM 619 N N . LYS A 1 77 ? 23.405 -3.176 -18.576 1.00 46.21 83 LYS A N 1
ATOM 620 C CA . LYS A 1 77 ? 23.362 -3.959 -17.346 1.00 48.09 83 LYS A CA 1
ATOM 621 C C . LYS A 1 77 ? 21.920 -4.295 -16.983 1.00 41.21 83 LYS A C 1
ATOM 622 O O . LYS A 1 77 ? 21.599 -5.439 -16.654 1.00 41.70 83 LYS A O 1
ATOM 628 N N . GLY A 1 78 ? 21.054 -3.291 -17.055 1.00 36.81 84 GLY A N 1
ATOM 629 C CA . GLY A 1 78 ? 19.650 -3.469 -16.731 1.00 36.19 84 GLY A CA 1
ATOM 630 C C . GLY A 1 78 ? 18.983 -4.452 -17.669 1.00 36.08 84 GLY A C 1
ATOM 631 O O . GLY A 1 78 ? 18.244 -5.335 -17.242 1.00 36.18 84 GLY A O 1
ATOM 632 N N . VAL A 1 79 ? 19.260 -4.306 -18.960 1.00 36.71 85 VAL A N 1
ATOM 633 C CA . VAL A 1 79 ? 18.650 -5.164 -19.962 1.00 33.09 85 VAL A CA 1
ATOM 634 C C . VAL A 1 79 ? 19.134 -6.613 -19.838 1.00 37.39 85 VAL A C 1
ATOM 635 O O . VAL A 1 79 ? 18.332 -7.546 -19.877 1.00 40.85 85 VAL A O 1
ATOM 639 N N . GLN A 1 80 ? 20.441 -6.799 -19.680 1.00 35.46 86 GLN A N 1
ATOM 640 C CA . GLN A 1 80 ? 20.993 -8.140 -19.503 1.00 41.86 86 GLN A CA 1
ATOM 641 C C . GLN A 1 80 ? 20.451 -8.798 -18.236 1.00 39.04 86 GLN A C 1
ATOM 642 O O . GLN A 1 80 ? 20.279 -10.012 -18.183 1.00 39.71 86 GLN A O 1
ATOM 648 N N . PHE A 1 81 ? 20.181 -7.987 -17.216 1.00 37.14 87 PHE A N 1
ATOM 649 C CA . PHE A 1 81 ? 19.574 -8.475 -15.980 1.00 37.78 87 PHE A CA 1
ATOM 650 C C . PHE A 1 81 ? 18.167 -8.996 -16.258 1.00 37.67 87 PHE A C 1
ATOM 651 O O . PHE A 1 81 ? 17.798 -10.080 -15.812 1.00 39.65 87 PHE A O 1
ATOM 659 N N . ALA A 1 82 ? 17.390 -8.225 -17.014 1.00 38.28 88 ALA A N 1
ATOM 660 C CA . ALA A 1 82 ? 16.045 -8.651 -17.394 1.00 37.99 88 ALA A CA 1
ATOM 661 C C . ALA A 1 82 ? 16.091 -9.933 -18.225 1.00 38.78 88 ALA A C 1
ATOM 662 O O . ALA A 1 82 ? 15.267 -10.827 -18.050 1.00 36.55 88 ALA A O 1
ATOM 664 N N . LEU A 1 83 ? 17.067 -10.015 -19.126 1.00 41.92 89 LEU A N 1
ATOM 665 C CA . LEU A 1 83 ? 17.186 -11.166 -20.017 1.00 42.49 89 LEU A CA 1
ATOM 666 C C . LEU A 1 83 ? 17.617 -12.406 -19.248 1.00 45.11 89 LEU A C 1
ATOM 667 O O . LEU A 1 83 ? 17.218 -13.527 -19.578 1.00 45.96 89 LEU A O 1
ATOM 672 N N . LYS A 1 84 ? 18.443 -12.197 -18.228 1.00 45.62 90 LYS A N 1
ATOM 673 C CA . LYS A 1 84 ? 18.815 -13.260 -17.305 1.00 48.68 90 LYS A CA 1
ATOM 674 C C . LYS A 1 84 ? 17.564 -13.943 -16.770 1.00 43.99 90 LYS A C 1
ATOM 675 O O . LYS A 1 84 ? 17.461 -15.168 -16.778 1.00 42.06 90 LYS A O 1
ATOM 681 N N . TYR A 1 85 ? 16.605 -13.146 -16.311 1.00 43.97 91 TYR A N 1
ATOM 682 C CA . TYR A 1 85 ? 15.376 -13.705 -15.753 1.00 44.84 91 TYR A CA 1
ATOM 683 C C . TYR A 1 85 ? 14.383 -14.195 -16.811 1.00 46.53 91 TYR A C 1
ATOM 684 O O . TYR A 1 85 ? 13.623 -15.129 -16.562 1.00 49.94 91 TYR A O 1
ATOM 693 N N . GLN A 1 86 ? 14.407 -13.586 -17.992 1.00 44.81 92 GLN A N 1
ATOM 694 C CA . GLN A 1 86 ? 13.609 -14.093 -19.106 1.00 45.82 92 GLN A CA 1
ATOM 695 C C . GLN A 1 86 ? 13.986 -15.535 -19.442 1.00 48.00 92 GLN A C 1
ATOM 696 O O . GLN A 1 86 ? 13.118 -16.359 -19.728 1.00 47.71 92 GLN A O 1
ATOM 702 N N . ALA A 1 87 ? 15.284 -15.828 -19.415 1.00 49.83 93 ALA A N 1
ATOM 703 C CA . ALA A 1 87 ? 15.782 -17.175 -19.691 1.00 50.81 93 ALA A CA 1
ATOM 704 C C . ALA A 1 87 ? 15.349 -18.169 -18.622 1.00 52.07 93 ALA A C 1
ATOM 705 O O . ALA A 1 87 ? 15.282 -19.376 -18.869 1.00 53.33 93 ALA A O 1
ATOM 707 N N . LEU A 1 88 ? 15.065 -17.655 -17.429 1.00 51.35 94 LEU A N 1
ATOM 708 C CA . LEU A 1 88 ? 14.656 -18.489 -16.304 1.00 55.14 94 LEU A CA 1
ATOM 709 C C . LEU A 1 88 ? 13.139 -18.622 -16.254 1.00 52.42 94 LEU A C 1
ATOM 710 O O . LEU A 1 88 ? 12.606 -19.364 -15.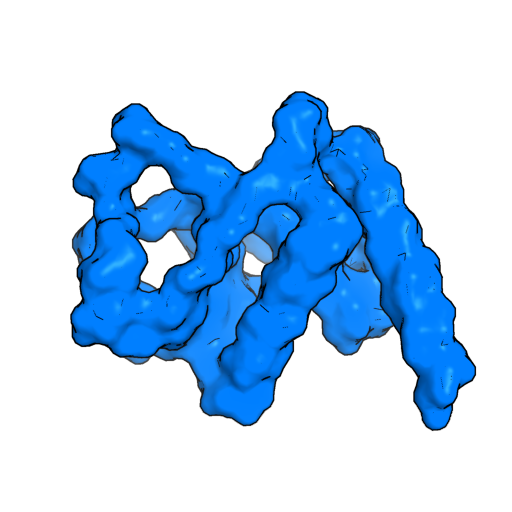435 1.00 48.57 94 LEU A O 1
ATOM 715 N N . GLY A 1 89 ? 12.447 -17.883 -17.118 1.00 50.11 95 GLY A N 1
ATOM 716 C CA . GLY A 1 89 ? 10.995 -17.883 -17.125 1.00 46.51 95 GLY A CA 1
ATOM 717 C C . GLY A 1 89 ? 10.406 -17.163 -15.927 1.00 49.70 95 GLY A C 1
ATOM 718 O O . GLY A 1 89 ? 9.259 -17.402 -15.546 1.00 49.65 95 GLY A O 1
ATOM 719 N N . GLN A 1 90 ? 11.197 -16.275 -15.331 1.00 42.13 96 GLN A N 1
ATOM 720 C CA . GLN A 1 90 ? 10.770 -15.546 -14.145 1.00 44.76 96 GLN A CA 1
ATOM 721 C C . GLN A 1 90 ? 10.632 -14.070 -14.486 1.00 40.90 96 GLN A C 1
ATOM 722 O O . GLN A 1 90 ? 10.941 -13.661 -15.601 1.00 40.28 96 GLN A O 1
ATOM 728 N N . CYS A 1 91 ? 10.159 -13.275 -13.535 1.00 42.34 97 CYS A N 1
ATOM 729 C CA . CYS A 1 91 ? 9.810 -11.896 -13.837 1.00 40.07 97 CYS A CA 1
ATOM 730 C C . CYS A 1 91 ? 10.685 -10.891 -13.105 1.00 40.54 97 CYS A C 1
ATOM 731 O O . CYS A 1 91 ? 11.300 -11.205 -12.084 1.00 42.08 97 CYS A O 1
ATOM 734 N N . VAL A 1 92 ? 10.745 -9.683 -13.655 1.00 37.22 98 VAL A N 1
ATOM 735 C CA . VAL A 1 92 ? 11.514 -8.602 -13.062 1.00 40.34 98 VAL A CA 1
ATOM 736 C C . VAL A 1 92 ? 10.640 -7.366 -12.932 1.00 37.59 98 VAL A C 1
ATOM 737 O O . VAL A 1 92 ? 9.980 -6.959 -13.890 1.00 39.01 98 VAL A O 1
ATOM 741 N N . TYR A 1 93 ? 10.634 -6.784 -11.737 1.00 34.94 99 TYR A N 1
ATOM 742 C CA . TYR A 1 93 ? 9.906 -5.552 -11.466 1.00 34.20 99 TYR A CA 1
ATOM 743 C C . TYR A 1 93 ? 10.867 -4.380 -11.611 1.00 37.05 99 TYR A C 1
ATOM 744 O O . TYR A 1 93 ? 11.917 -4.345 -10.967 1.00 36.08 99 TYR A O 1
ATOM 753 N N . VAL A 1 94 ? 10.503 -3.428 -12.465 1.00 36.07 100 VAL A N 1
ATOM 754 C CA . VAL A 1 94 ? 11.353 -2.286 -12.767 1.00 32.01 100 VAL A CA 1
ATOM 755 C C . VAL A 1 94 ? 10.707 -1.025 -12.223 1.00 34.47 100 VAL A C 1
ATOM 756 O O . VAL A 1 94 ? 9.557 -0.722 -12.542 1.00 34.91 100 VAL A O 1
ATOM 760 N N . HIS A 1 95 ? 11.440 -0.286 -11.396 1.00 34.81 101 HIS A N 1
ATOM 761 C CA . HIS A 1 95 ? 10.875 0.913 -10.794 1.00 31.48 101 HIS A CA 1
ATOM 762 C C . HIS A 1 95 ? 11.886 2.002 -10.501 1.00 32.41 101 HIS A C 1
ATOM 763 O O . HIS A 1 95 ? 13.085 1.764 -10.378 1.00 31.51 101 HIS A O 1
ATOM 770 N N . CYS A 1 96 ? 11.365 3.214 -10.382 1.00 36.70 102 CYS A N 1
ATOM 771 C CA . CYS A 1 96 ? 12.061 4.290 -9.717 1.00 37.29 102 CYS A CA 1
ATOM 772 C C . CYS A 1 96 ? 11.089 4.770 -8.645 1.00 39.95 102 CYS A C 1
ATOM 773 O O . CYS A 1 96 ? 10.893 4.090 -7.632 1.00 43.44 102 CYS A O 1
ATOM 776 N N . LYS A 1 97 ? 10.441 5.902 -8.889 1.00 37.56 103 LYS A N 1
ATOM 777 C CA . LYS A 1 97 ? 9.446 6.425 -7.955 1.00 45.81 103 LYS A CA 1
ATOM 778 C C . LYS A 1 97 ? 8.021 6.192 -8.443 1.00 45.52 103 LYS A C 1
ATOM 779 O O . LYS A 1 97 ? 7.275 5.408 -7.865 1.00 46.13 103 LYS A O 1
ATOM 785 N N . ALA A 1 98 ? 7.650 6.879 -9.515 1.00 49.27 104 ALA A N 1
ATOM 786 C CA . ALA A 1 98 ? 6.269 6.880 -9.986 1.00 48.70 104 ALA A CA 1
ATOM 787 C C . ALA A 1 98 ? 6.004 5.858 -11.092 1.00 46.73 104 ALA A C 1
ATOM 788 O O . ALA A 1 98 ? 4.852 5.616 -11.452 1.00 45.66 104 ALA A O 1
ATOM 790 N N . GLY A 1 99 ? 7.069 5.269 -11.630 1.00 42.26 105 GLY A N 1
ATOM 791 C CA . GLY A 1 99 ? 6.952 4.303 -12.710 1.00 44.10 105 GLY A CA 1
ATOM 792 C C . GLY A 1 99 ? 6.518 4.923 -14.029 1.00 43.58 105 GLY A C 1
ATOM 793 O O . GLY A 1 99 ? 5.790 4.303 -14.800 1.00 43.81 105 GLY A O 1
ATOM 794 N N . ARG A 1 100 ? 6.983 6.139 -14.298 1.00 41.70 106 ARG A N 1
AT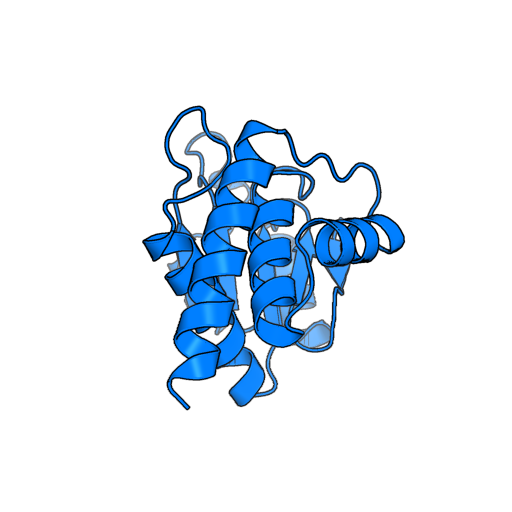OM 795 C CA . ARG A 1 100 ? 6.510 6.898 -15.456 1.00 45.47 106 ARG A CA 1
ATOM 796 C C . ARG A 1 100 ? 7.601 7.377 -16.414 1.00 42.03 106 ARG A C 1
ATOM 797 O O . ARG A 1 100 ? 7.323 7.650 -17.585 1.00 39.14 106 ARG A O 1
ATOM 805 N N . SER A 1 101 ? 8.833 7.499 -15.926 1.00 39.67 107 SER A N 1
ATOM 806 C CA . SER A 1 101 ? 9.863 8.215 -16.684 1.00 36.62 107 SER A CA 1
ATOM 807 C C . SER A 1 101 ? 11.218 7.507 -16.716 1.00 38.97 107 SER A C 1
ATOM 808 O O . SER A 1 101 ? 11.601 6.924 -17.730 1.00 38.45 107 SER A O 1
ATOM 811 N N . ARG A 1 102 ? 11.948 7.577 -15.610 1.00 38.00 108 ARG A N 1
ATOM 812 C CA . ARG A 1 102 ? 13.254 6.934 -15.513 1.00 36.95 108 ARG A CA 1
ATOM 813 C C . ARG A 1 102 ? 13.086 5.425 -15.651 1.00 33.49 108 ARG A C 1
ATOM 814 O O . ARG A 1 102 ? 13.833 4.761 -16.371 1.00 34.06 108 ARG A O 1
ATOM 822 N N . SER A 1 103 ? 12.083 4.890 -14.968 1.00 35.64 109 SER A N 1
ATOM 823 C CA . SER A 1 103 ? 11.822 3.461 -15.014 1.00 35.81 109 SER A CA 1
ATOM 824 C C . SER A 1 103 ? 11.229 3.060 -16.366 1.00 35.58 109 SER A C 1
ATOM 825 O O . SER A 1 103 ? 11.519 1.982 -16.892 1.00 32.40 109 SER A O 1
ATOM 828 N N . ALA A 1 104 ? 10.406 3.940 -16.928 1.00 33.50 110 ALA A N 1
ATOM 829 C CA . ALA A 1 104 ? 9.864 3.741 -18.268 1.00 33.97 110 ALA A CA 1
ATOM 830 C C . ALA A 1 104 ? 10.981 3.677 -19.313 1.00 36.65 110 ALA A C 1
ATOM 831 O O . ALA A 1 104 ? 10.927 2.889 -20.253 1.00 33.82 110 ALA A O 1
ATOM 833 N N . THR A 1 105 ? 11.999 4.508 -19.135 1.00 33.99 111 THR A N 1
ATOM 834 C CA . THR A 1 105 ? 13.129 4.543 -20.059 1.00 34.61 111 THR A CA 1
ATOM 835 C C . THR A 1 105 ? 13.909 3.226 -20.039 1.00 35.52 111 THR A C 1
ATOM 836 O O . THR A 1 105 ? 14.328 2.716 -21.086 1.00 34.57 111 THR A O 1
ATOM 840 N N . MET A 1 106 ? 14.091 2.676 -18.842 1.00 30.99 112 MET A N 1
ATOM 841 C CA . MET A 1 106 ? 14.767 1.388 -18.673 1.00 30.92 112 MET A CA 1
ATOM 842 C C . MET A 1 106 ? 14.012 0.288 -19.403 1.00 32.78 112 MET A C 1
ATOM 843 O O . MET A 1 106 ? 14.609 -0.529 -20.119 1.00 34.07 112 MET A O 1
ATOM 848 N N . VAL A 1 107 ? 12.695 0.264 -19.215 1.00 32.09 113 VAL A N 1
ATOM 849 C CA . VAL A 1 107 ? 11.851 -0.716 -19.893 1.00 32.80 113 VAL A CA 1
ATOM 850 C C . VAL A 1 107 ? 11.897 -0.507 -21.406 1.00 33.34 113 VAL A C 1
ATOM 851 O O . VAL A 1 107 ? 11.891 -1.474 -22.167 1.00 35.81 113 VAL A O 1
ATOM 855 N N . ALA A 1 108 ? 11.952 0.753 -21.837 1.00 30.88 114 ALA A N 1
ATOM 856 C CA . ALA A 1 108 ? 12.091 1.073 -23.254 1.00 33.43 114 ALA A CA 1
ATOM 857 C C . ALA A 1 108 ? 13.338 0.432 -23.847 1.00 34.41 114 ALA A C 1
ATOM 858 O O . ALA A 1 108 ? 13.299 -0.116 -24.946 1.00 31.72 114 ALA A O 1
ATOM 860 N N . ALA A 1 109 ? 14.448 0.500 -23.121 1.00 34.93 115 ALA A N 1
ATOM 861 C CA . ALA A 1 109 ? 15.693 -0.063 -23.620 1.00 35.56 115 ALA A CA 1
ATOM 862 C C . ALA A 1 109 ? 15.566 -1.578 -23.775 1.00 35.29 115 ALA A C 1
ATOM 863 O O . ALA A 1 109 ? 15.985 -2.145 -24.782 1.00 36.86 115 ALA A O 1
ATOM 865 N N . TYR A 1 110 ? 14.982 -2.219 -22.768 1.00 33.94 116 TYR A N 1
ATOM 866 C CA . TYR A 1 110 ? 14.683 -3.647 -22.817 1.00 31.15 116 TYR A CA 1
ATOM 867 C C . TYR A 1 110 ? 13.910 -4.015 -24.085 1.00 35.24 116 TYR A C 1
ATOM 868 O O . TYR A 1 110 ? 14.315 -4.914 -24.823 1.00 37.69 116 TYR A O 1
ATOM 877 N N . LEU A 1 111 ? 12.804 -3.316 -24.338 1.00 34.50 117 LEU A N 1
ATOM 878 C CA . LEU A 1 111 ? 11.978 -3.592 -25.512 1.00 36.35 117 LEU A CA 1
ATOM 879 C C . LEU A 1 111 ? 12.720 -3.343 -26.824 1.00 39.76 117 LEU A C 1
ATOM 880 O O . LEU A 1 111 ? 12.570 -4.098 -27.794 1.00 39.81 117 LEU A O 1
ATOM 885 N N . ILE A 1 112 ? 13.511 -2.277 -26.862 1.00 34.73 118 ILE A N 1
ATOM 886 C CA . ILE A 1 112 ? 14.312 -1.990 -28.043 1.00 36.11 118 ILE A CA 1
ATOM 887 C C . ILE A 1 112 ? 15.194 -3.179 -28.392 1.00 39.19 118 ILE A C 1
ATOM 888 O O . ILE A 1 112 ? 15.232 -3.623 -29.539 1.00 38.83 118 ILE A O 1
ATOM 893 N N . GLN A 1 113 ? 15.894 -3.699 -27.393 1.00 33.25 119 GLN A N 1
ATOM 894 C CA . GLN A 1 113 ? 16.816 -4.798 -27.617 1.00 38.56 119 GLN A CA 1
ATOM 895 C C . GLN A 1 113 ? 16.071 -6.082 -27.959 1.00 39.66 119 GLN A C 1
ATOM 896 O O . GLN A 1 113 ? 16.420 -6.768 -28.915 1.00 42.21 119 GLN A O 1
ATOM 902 N N . VAL A 1 114 ? 15.042 -6.396 -27.178 1.00 36.24 120 VAL A N 1
ATOM 903 C CA . VAL A 1 114 ? 14.273 -7.619 -27.378 1.00 39.82 120 VAL A CA 1
ATOM 904 C C . VAL A 1 114 ? 13.603 -7.679 -28.752 1.00 42.64 120 VAL A C 1
ATOM 905 O O . VAL A 1 114 ? 13.581 -8.733 -29.394 1.00 42.11 120 VAL A O 1
ATOM 909 N N . HIS A 1 115 ? 13.069 -6.551 -29.213 1.00 37.10 121 HIS A N 1
ATOM 910 C CA . HIS A 1 115 ? 12.288 -6.554 -30.452 1.00 37.98 121 HIS A CA 1
ATOM 911 C C . HIS A 1 115 ? 12.991 -5.921 -31.646 1.00 39.22 121 HIS A C 1
ATOM 912 O O . HIS A 1 115 ? 12.456 -5.913 -32.757 1.00 41.71 121 HIS A O 1
ATOM 919 N N . ASN A 1 116 ? 14.197 -5.410 -31.431 1.00 38.82 122 ASN A N 1
ATOM 920 C CA . ASN A 1 116 ? 14.824 -4.568 -32.429 1.00 38.19 122 ASN A CA 1
ATOM 921 C C . ASN A 1 116 ? 13.836 -3.491 -32.885 1.00 37.73 122 ASN A C 1
ATOM 922 O O . ASN A 1 116 ? 13.624 -3.298 -34.080 1.00 39.63 122 ASN A O 1
ATOM 927 N N . TRP A 1 117 ? 13.219 -2.812 -31.919 1.00 42.60 123 TRP A N 1
ATOM 928 C CA . TRP A 1 117 ? 12.272 -1.728 -32.191 1.00 42.58 123 TRP A CA 1
ATOM 929 C C . TRP A 1 117 ? 12.942 -0.359 -32.103 1.00 41.65 123 TRP A C 1
ATOM 930 O O . TRP A 1 117 ? 13.988 -0.203 -31.473 1.00 35.45 123 TRP A O 1
ATOM 941 N N . SER A 1 118 ? 12.319 0.633 -32.728 1.00 42.31 124 SER A N 1
ATOM 942 C CA . SER A 1 118 ? 12.752 2.014 -32.583 1.00 43.13 124 SER A CA 1
ATOM 943 C C . SER A 1 118 ? 12.416 2.498 -31.178 1.00 39.52 124 SER A C 1
ATOM 9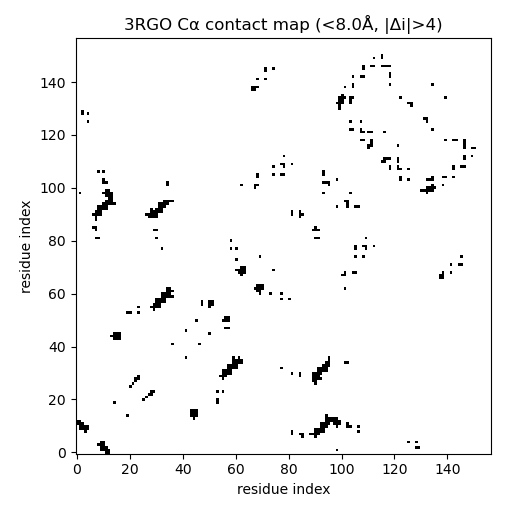44 O O . SER A 1 118 ? 11.523 1.955 -30.523 1.00 41.19 124 SER A O 1
ATOM 947 N N . PRO A 1 119 ? 13.133 3.521 -30.700 1.00 37.71 125 PRO A N 1
ATOM 948 C CA . PRO A 1 119 ? 12.766 4.068 -29.392 1.00 41.45 125 PRO A CA 1
ATOM 949 C C . PRO A 1 119 ? 11.276 4.403 -29.331 1.00 37.69 125 PRO A C 1
ATOM 950 O O . PRO A 1 119 ? 10.618 4.052 -28.367 1.00 35.80 125 PRO A O 1
ATOM 954 N N . GLU A 1 120 ? 10.747 5.050 -30.364 1.00 45.24 126 GLU A N 1
ATOM 955 C CA . GLU A 1 120 ? 9.353 5.484 -30.340 1.00 43.57 126 GLU A CA 1
ATOM 956 C C . GLU A 1 120 ? 8.353 4.322 -30.358 1.00 43.50 126 GLU A C 1
ATOM 957 O O . GLU A 1 120 ? 7.286 4.410 -29.757 1.00 43.48 126 GLU A O 1
ATOM 963 N N . GLU A 1 121 ? 8.693 3.234 -31.047 1.00 45.29 127 GLU A N 1
ATOM 964 C CA . GLU A 1 121 ? 7.848 2.041 -31.028 1.00 42.03 127 GLU A CA 1
ATOM 965 C C . GLU A 1 121 ? 7.741 1.465 -29.616 1.00 38.62 127 GLU A C 1
ATOM 966 O O . GLU A 1 121 ? 6.654 1.126 -29.149 1.00 38.76 127 GLU A O 1
ATOM 972 N N . ALA A 1 122 ? 8.882 1.346 -28.950 1.00 35.43 128 ALA A N 1
ATOM 973 C CA . ALA A 1 122 ? 8.938 0.839 -27.586 1.00 33.42 128 ALA A CA 1
ATOM 974 C C . ALA A 1 122 ? 8.152 1.732 -26.627 1.00 38.53 128 ALA A C 1
ATOM 975 O O . ALA A 1 122 ? 7.359 1.252 -25.818 1.00 34.06 128 ALA A O 1
ATOM 977 N N . ILE A 1 123 ? 8.384 3.036 -26.725 1.00 40.28 129 ILE A N 1
ATOM 978 C CA . ILE A 1 123 ? 7.732 3.991 -25.835 1.00 39.92 129 ILE A CA 1
ATOM 979 C C . ILE A 1 123 ? 6.218 3.965 -26.019 1.00 40.59 129 ILE A C 1
ATOM 980 O O . ILE A 1 123 ? 5.463 3.907 -25.048 1.00 42.18 129 ILE A O 1
ATOM 985 N N . GLU A 1 124 ? 5.779 3.987 -27.272 1.00 44.35 130 GLU A N 1
ATOM 986 C CA . GLU A 1 124 ? 4.354 3.937 -27.579 1.00 44.13 130 GLU A CA 1
ATOM 987 C C . GLU A 1 124 ? 3.713 2.643 -27.076 1.00 41.36 130 GLU A C 1
ATOM 988 O O . GLU A 1 124 ? 2.559 2.642 -26.645 1.00 43.08 130 GLU A O 1
ATOM 994 N N . ALA A 1 125 ? 4.468 1.548 -27.111 1.00 38.67 131 ALA A N 1
ATOM 995 C CA . ALA A 1 125 ? 3.980 0.272 -26.587 1.00 35.39 131 ALA A CA 1
ATOM 996 C C . ALA A 1 125 ? 3.773 0.341 -25.083 1.00 40.25 131 ALA A C 1
ATOM 997 O O . ALA A 1 125 ? 2.781 -0.166 -24.547 1.00 42.09 131 ALA A O 1
ATOM 999 N N . ILE A 1 126 ? 4.721 0.963 -24.397 1.00 41.15 132 ILE A N 1
ATOM 1000 C CA . ILE A 1 126 ? 4.618 1.120 -22.954 1.00 40.55 132 ILE A CA 1
ATOM 1001 C C . ILE A 1 126 ? 3.444 2.036 -22.614 1.00 41.51 132 ILE A C 1
ATOM 1002 O O . ILE A 1 126 ? 2.689 1.766 -21.682 1.00 43.87 132 ILE A O 1
ATOM 1007 N N . ALA A 1 127 ? 3.285 3.109 -23.385 1.00 44.38 133 ALA A N 1
ATOM 1008 C CA . ALA A 1 127 ? 2.229 4.089 -23.122 1.00 42.89 133 ALA A CA 1
ATOM 1009 C C . ALA A 1 127 ? 0.836 3.534 -23.418 1.00 47.46 133 ALA A C 1
ATOM 1010 O O . ALA A 1 127 ? -0.163 4.026 -22.895 1.00 49.39 133 ALA A O 1
ATOM 1012 N N . LYS A 1 128 ? 0.772 2.505 -24.256 1.00 50.12 134 LYS A N 1
ATOM 1013 C CA . LYS A 1 128 ? -0.502 1.870 -24.573 1.00 54.72 134 LYS A CA 1
ATOM 1014 C C . LYS A 1 128 ? -1.002 1.069 -23.373 1.00 54.81 134 LYS A C 1
ATOM 1015 O O . LYS A 1 128 ? -2.201 0.815 -23.233 1.00 56.85 134 LYS A O 1
ATOM 1021 N N . ILE A 1 129 ? -0.073 0.686 -22.502 1.00 51.97 135 ILE A N 1
ATOM 1022 C CA . ILE A 1 129 ? -0.395 -0.122 -21.332 1.00 48.96 135 ILE A CA 1
ATOM 1023 C C . ILE A 1 129 ? -0.492 0.712 -20.057 1.00 48.31 135 ILE A C 1
ATOM 1024 O O . ILE A 1 129 ? -1.420 0.545 -19.266 1.00 48.93 135 ILE A O 1
ATOM 1029 N N . ARG A 1 130 ? 0.473 1.606 -19.863 1.00 46.58 136 ARG A N 1
ATOM 1030 C CA . ARG A 1 130 ? 0.556 2.389 -18.634 1.00 48.97 136 ARG A CA 1
ATOM 1031 C C . ARG A 1 130 ? 0.457 3.889 -18.913 1.00 50.05 136 ARG A C 1
ATOM 1032 O O . ARG A 1 130 ? 1.118 4.409 -19.808 1.00 48.15 136 ARG A O 1
ATOM 1040 N N . SER A 1 131 ? -0.368 4.577 -18.130 1.00 52.46 137 SER A N 1
ATOM 1041 C CA . SER A 1 131 ? -0.661 5.985 -18.365 1.00 52.61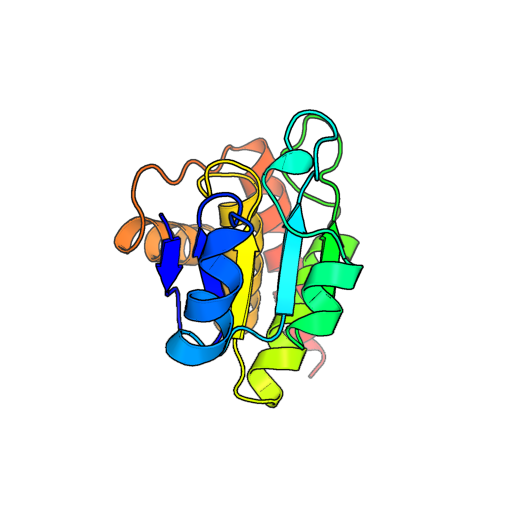 137 SER A CA 1
ATOM 1042 C C . SER A 1 131 ? 0.440 6.917 -17.860 1.00 49.42 137 SER A C 1
ATOM 1043 O O . SER A 1 131 ? 1.257 6.541 -17.015 1.00 48.31 137 SER A O 1
ATOM 1046 N N . HIS A 1 132 ? 0.446 8.136 -18.389 1.00 44.57 138 HIS A N 1
ATOM 1047 C CA . HIS A 1 132 ? 1.369 9.181 -17.949 1.00 47.89 138 HIS A CA 1
ATOM 1048 C C . HIS A 1 132 ? 2.847 8.824 -18.123 1.00 44.74 138 HIS A C 1
ATOM 1049 O O . HIS A 1 132 ? 3.707 9.306 -17.381 1.00 42.35 138 HIS A O 1
ATOM 1056 N N . ILE A 1 133 ? 3.143 7.984 -19.107 1.00 40.84 139 ILE A N 1
ATOM 1057 C CA . ILE A 1 133 ? 4.528 7.750 -19.475 1.00 38.77 139 ILE A CA 1
ATOM 1058 C C . ILE A 1 133 ? 5.075 9.066 -20.002 1.00 40.99 139 ILE A C 1
ATOM 1059 O O . ILE A 1 133 ? 4.477 9.690 -20.878 1.00 44.62 139 ILE A O 1
ATOM 1064 N N . SER A 1 134 ? 6.198 9.501 -19.448 1.00 40.75 140 SER A N 1
ATOM 1065 C CA . SER A 1 134 ? 6.815 10.744 -19.877 1.00 40.86 140 SER A CA 1
ATOM 1066 C C . SER A 1 134 ? 8.312 10.541 -20.056 1.00 42.25 140 SER A C 1
ATOM 1067 O O . SER A 1 134 ? 9.069 10.559 -19.087 1.00 42.59 140 SER A O 1
ATOM 1070 N N . ILE A 1 135 ? 8.730 10.332 -21.299 1.00 37.69 141 ILE A N 1
ATOM 1071 C CA . ILE A 1 135 ? 10.144 10.173 -21.610 1.00 34.62 141 ILE A CA 1
ATOM 1072 C C . ILE A 1 135 ? 10.659 11.415 -22.342 1.00 39.11 141 ILE A C 1
ATOM 1073 O O . ILE A 1 135 ? 10.307 11.673 -23.495 1.00 41.32 141 ILE A O 1
ATOM 1078 N N . ARG A 1 136 ? 11.486 12.189 -21.647 1.00 36.92 142 ARG A N 1
ATOM 1079 C CA . ARG A 1 136 ? 11.936 13.493 -22.135 1.00 36.18 142 ARG A CA 1
ATOM 1080 C C . ARG A 1 136 ? 13.012 13.389 -23.209 1.00 36.75 142 ARG A C 1
ATOM 1081 O O . ARG A 1 136 ? 13.668 12.357 -23.324 1.00 40.39 142 ARG A O 1
ATOM 1089 N N . PRO A 1 137 ? 13.201 14.467 -23.998 1.00 41.46 143 PRO A N 1
ATOM 1090 C CA . PRO A 1 137 ? 14.248 14.497 -25.023 1.00 44.73 143 PRO A CA 1
ATOM 1091 C C . PRO A 1 137 ? 15.594 14.015 -24.489 1.00 49.74 143 PRO A C 1
ATOM 1092 O O . PRO A 1 137 ? 16.294 13.282 -25.187 1.00 50.22 143 PRO A O 1
ATOM 1096 N N . SER A 1 138 ? 15.941 14.404 -23.265 1.00 49.02 144 SER A N 1
ATOM 1097 C CA . SER A 1 138 ? 17.205 13.985 -22.665 1.00 50.38 144 SER A CA 1
ATOM 1098 C C . SER A 1 138 ? 17.256 12.469 -22.488 1.00 46.57 144 SER A C 1
ATOM 1099 O O . SER A 1 138 ? 18.313 11.851 -22.589 1.00 49.09 144 SER A O 1
ATOM 1102 N N . GLN A 1 139 ? 16.108 11.868 -22.218 1.00 43.60 145 GLN A N 1
ATOM 1103 C CA . GLN A 1 139 ? 16.048 10.422 -22.069 1.00 42.90 145 GLN A CA 1
ATOM 1104 C C . GLN A 1 139 ? 15.979 9.732 -23.430 1.00 38.39 145 GLN A C 1
ATOM 1105 O O . GLN A 1 139 ? 16.563 8.667 -23.625 1.00 37.08 145 GLN A O 1
ATOM 1111 N N . LEU A 1 140 ? 15.268 10.347 -24.367 1.00 38.49 146 LEU A N 1
ATOM 1112 C CA . LEU A 1 140 ? 15.131 9.782 -25.708 1.00 39.58 146 LEU A CA 1
ATOM 1113 C C . LEU A 1 140 ? 16.465 9.699 -26.450 1.00 43.80 146 LEU A C 1
ATOM 1114 O O . LEU A 1 140 ? 16.717 8.744 -27.189 1.00 43.25 146 LEU A O 1
ATOM 1119 N N . GLU A 1 141 ? 17.314 10.706 -26.270 1.00 41.52 147 GLU A N 1
ATOM 1120 C CA . GLU A 1 141 ? 18.600 10.721 -26.964 1.00 46.48 147 GLU A CA 1
ATOM 1121 C C . GLU A 1 141 ? 19.481 9.531 -26.571 1.00 45.83 147 GLU A C 1
ATOM 1122 O O . GLU A 1 141 ? 20.178 8.958 -27.408 1.00 43.22 147 GLU A O 1
ATOM 1128 N N . VAL A 1 142 ? 19.446 9.152 -25.299 1.00 42.63 148 VAL A N 1
ATOM 1129 C CA . VAL A 1 142 ? 20.219 7.998 -24.860 1.00 40.63 148 VAL A CA 1
ATOM 1130 C C . VAL A 1 142 ? 19.641 6.702 -25.431 1.00 39.42 148 VAL A C 1
ATOM 1131 O O . VAL A 1 142 ? 20.387 5.811 -25.830 1.00 40.06 148 VAL A O 1
ATOM 1135 N N . LEU A 1 143 ? 18.313 6.609 -25.474 1.00 36.19 149 LEU A N 1
ATOM 1136 C CA . LEU A 1 143 ? 17.641 5.466 -26.089 1.00 35.29 149 LEU A CA 1
ATOM 1137 C C . LEU A 1 143 ? 17.990 5.367 -27.577 1.00 36.47 149 LEU A C 1
ATOM 1138 O O . LEU A 1 143 ? 18.061 4.274 -28.136 1.00 36.71 149 LEU A O 1
ATOM 1143 N N . LYS A 1 144 ? 18.209 6.512 -28.210 1.00 35.62 150 LYS A N 1
ATOM 1144 C CA . LYS A 1 144 ? 18.663 6.535 -29.604 1.00 41.96 150 LYS A CA 1
ATOM 1145 C C . LYS A 1 144 ? 20.055 5.929 -29.760 1.00 44.00 150 LYS A C 1
ATOM 1146 O O . LYS A 1 144 ? 20.316 5.185 -30.715 1.00 42.84 150 LYS A O 1
ATOM 1152 N N . GLU A 1 145 ? 20.959 6.262 -28.841 1.00 44.26 151 GLU A N 1
ATOM 1153 C CA . GLU A 1 145 ? 22.316 5.717 -28.889 1.00 48.88 151 GLU A CA 1
ATOM 1154 C C . GLU A 1 145 ? 22.275 4.223 -28.577 1.00 44.42 151 GLU A C 1
ATOM 1155 O O . GLU A 1 145 ? 23.005 3.423 -29.173 1.00 43.89 151 GLU A O 1
ATOM 1161 N N . PHE A 1 146 ? 21.408 3.850 -27.640 1.00 40.36 152 PHE A N 1
ATOM 1162 C CA . PHE A 1 146 ? 21.248 2.449 -27.269 1.00 42.75 152 PHE A CA 1
ATOM 1163 C C . PHE A 1 146 ? 20.772 1.649 -28.480 1.00 44.99 152 PHE A C 1
ATOM 1164 O O . PHE A 1 146 ? 21.243 0.537 -28.729 1.00 45.59 152 PHE A O 1
ATOM 1172 N N . HIS A 1 147 ? 19.842 2.234 -29.230 1.00 45.27 153 HIS A N 1
ATOM 1173 C CA . HIS A 1 147 ? 19.314 1.632 -30.449 1.00 48.34 153 HIS A CA 1
ATOM 1174 C C . HIS A 1 147 ? 20.413 1.389 -31.489 1.00 52.72 153 HIS A C 1
ATOM 1175 O O . HIS A 1 147 ? 20.442 0.346 -32.139 1.00 53.57 153 HIS A O 1
ATOM 1182 N N . LYS A 1 148 ? 21.315 2.352 -31.641 1.00 54.14 154 LYS A N 1
ATOM 1183 C CA . LYS A 1 148 ? 22.433 2.205 -32.568 1.00 55.72 154 LYS A CA 1
ATOM 1184 C C . LYS A 1 148 ? 23.394 1.095 -32.149 1.00 51.64 154 LYS A C 1
ATOM 1185 O O . LYS A 1 148 ? 23.893 0.346 -32.992 1.00 53.92 154 LYS A O 1
ATOM 1191 N N . GLU A 1 149 ? 23.664 1.001 -30.850 1.00 44.52 155 GLU A N 1
ATOM 1192 C CA . GLU A 1 149 ? 24.562 -0.020 -30.318 1.00 50.12 155 GLU A CA 1
ATOM 1193 C C . GLU A 1 149 ? 23.973 -1.414 -30.484 1.00 52.59 155 GLU A C 1
ATOM 1194 O O . GLU A 1 149 ? 24.683 -2.365 -30.829 1.00 53.65 155 GLU A O 1
ATOM 1200 N N . ILE A 1 150 ? 22.673 -1.524 -30.233 1.00 49.74 156 ILE A N 1
ATOM 1201 C CA . ILE A 1 150 ? 21.955 -2.785 -30.374 1.00 52.89 156 ILE A CA 1
ATOM 1202 C C . ILE A 1 150 ? 22.020 -3.291 -31.806 1.00 54.89 156 ILE A C 1
ATOM 1203 O O . ILE A 1 150 ? 22.247 -4.479 -32.048 1.00 60.71 156 ILE A O 1
ATOM 1208 N N . THR A 1 151 ? 21.822 -2.381 -32.752 1.00 53.24 157 THR A N 1
ATOM 1209 C CA . THR A 1 151 ? 21.867 -2.716 -34.168 1.00 58.11 157 THR A CA 1
ATOM 1210 C C . THR A 1 151 ? 23.261 -3.182 -34.596 1.00 60.16 157 THR A C 1
ATOM 1211 O O . THR A 1 151 ? 23.401 -4.160 -35.334 1.00 58.69 157 THR A O 1
ATOM 1215 N N . ALA A 1 152 ? 24.288 -2.481 -34.124 1.00 59.28 158 ALA A N 1
ATOM 1216 C CA . ALA A 1 152 ? 25.665 -2.801 -34.483 1.00 65.31 158 ALA A CA 1
ATOM 1217 C C . ALA A 1 152 ? 26.120 -4.127 -33.876 1.00 66.35 158 ALA A C 1
ATOM 1218 O O . ALA A 1 152 ? 26.925 -4.847 -34.468 1.00 64.44 158 ALA A O 1
ATOM 1220 N N . ARG A 1 153 ? 25.608 -4.447 -32.692 1.00 68.53 159 ARG A N 1
ATOM 1221 C CA . ARG A 1 153 ? 25.942 -5.711 -32.050 1.00 74.11 159 ARG A CA 1
ATOM 1222 C C . ARG A 1 153 ? 25.227 -6.841 -32.777 1.00 77.05 159 ARG A C 1
ATOM 1223 O O . ARG A 1 153 ? 25.742 -7.959 -32.875 1.00 77.30 159 ARG A O 1
ATOM 1231 N N . ALA A 1 154 ? 24.043 -6.532 -33.299 1.00 75.62 160 ALA A N 1
ATOM 1232 C CA . ALA A 1 154 ? 23.252 -7.494 -34.057 1.00 72.32 160 ALA A CA 1
ATOM 1233 C C . ALA A 1 154 ? 23.923 -7.865 -35.379 1.00 69.42 160 ALA A C 1
ATOM 1234 O O . ALA A 1 154 ? 23.834 -9.010 -35.826 1.00 69.56 160 ALA A O 1
ATOM 1236 N N . ALA A 1 155 ? 24.600 -6.899 -35.997 1.00 66.41 161 ALA A N 1
ATOM 1237 C CA . ALA A 1 155 ? 25.271 -7.132 -37.278 1.00 69.16 161 ALA A CA 1
ATOM 1238 C C . ALA A 1 155 ? 26.526 -7.997 -37.138 1.00 67.72 161 ALA A C 1
ATOM 1239 O O . ALA A 1 155 ? 27.059 -8.501 -38.130 1.00 65.39 161 ALA A O 1
ATOM 1241 N N . LYS A 1 156 ? 26.996 -8.164 -35.904 1.00 67.62 162 LYS A N 1
ATOM 1242 C CA . LYS A 1 156 ? 28.169 -8.994 -35.638 1.00 71.34 162 LYS A CA 1
ATOM 1243 C C . LYS A 1 156 ? 27.839 -10.487 -35.661 1.00 67.16 162 LYS A C 1
ATOM 1244 O O . LYS A 1 156 ? 28.732 -11.325 -35.792 1.00 62.35 162 LYS A O 1
ATOM 1250 N N . ASN A 1 157 ? 26.556 -10.812 -35.527 1.00 66.30 163 ASN A N 1
ATOM 1251 C CA . ASN A 1 157 ? 26.123 -12.203 -35.406 1.00 68.12 163 ASN A CA 1
ATOM 1252 C C . ASN A 1 157 ? 26.107 -12.972 -36.726 1.00 71.25 163 ASN A C 1
ATOM 1253 O O . ASN A 1 157 ? 26.332 -14.184 -36.748 1.00 72.88 163 ASN A O 1
#

Sequence (157 aa):
WYHRIDHTVLLGALPLKNMTRRLVLDENVRGVITMNEEYETRFLCNTSKEWKKAGVEQLRLSTVDMTGVPTLANLHKGVQFALKYQALGQCVYVHCKAGRSRSATMVAAYLIQVHNWSPEEAIEAIAKIRSHISIRPSQLEVLKEFHKEITARAAKN

Solvent-accessible surface area: 8218 Å² total; per-residue (Å²): 145,43,64,89,21,44,139,4,1,0,0,0,15,30,1,46,87,117,24,22,179,141,0,14,116,92,29,50,0,72,0,0,2,5,3,37,60,56,209,155,30,74,155,70,16,8,20,38,108,60,3,134,154,32,48,2,75,27,35,126,10,77,19,70,126,178,32,4,0,1,66,54,66,36,0,32,125,1,1,93,19,2,41,96,16,84,92,100,38,46,5,0,0,3,9,12,115,57,1,65,16,88,0,0,0,3,0,0,0,5,6,0,45,55,79,104,82,26,7,94,91,0,30,106,28,0,51,176,75,6,61,145,30,60,29,93,106,50,0,46,100,31,0,85,90,0,48,138,61,14,68,55,125,59,92,168,170

GO terms:
  GO:0102091 phosphatidylinositol-5-phosphate phosphatase activity (F, IDA)
  GO:0008962 phosphatidylglycerophosphatase activity (F, IMP)
  GO:0032049 cardiolipin biosynthetic process (P, IMP)
  GO:0046488 phosphatidylinositol metabolic process (P, IC)
  GO:0005739 mitochondrion (C, HDA)
  GO:0005743 mitochondrial inner membrane (C, IDA)
  GO:0008962 phosphatidylglycerophosphatase activity (F, EXP)
  GO:0005743 mitochondrial inner membrane (C, TAS)

CATH classification: 3.90.190.10

B-factor: mean 51.77, std 15.71, range [30.38, 186.99]

Radius of gyration: 14.62 Å; Cα contacts (8 Å, |Δi|>4): 272; chains: 1; bounding box: 29×34×42 Å

Secondary structure (DSSP, 8-state):
-EEE-SSSEEEESPPPGGGHHHHHHHS-EEEEEEES--TTTTTSS--HHHHHHTT-EEEEE---TTTSS--HHHHHHHHHHHHHHHHTT-EEEEESSSSSSHHHHHHHHHHHHHHT--HHHHHHHHHHHSTT----HHHHHHHHHHHHHHHHHHTT-

Organism: Mus musculus (NCBI:txid10090)

InterPro domains:
  IPR000340 Dual specificity phosphatase, catalytic domain [PF00782] (71-184)
  IPR000387 Tyrosine-specific protein phosphatases domain [PS50056] (109-177)
  IPR016130 Protein-tyrosine phosphatase, active site [PS00383] (130-140)
  IPR020422 Dual specificity protein phosphatase domain [PS50054] (37-188)
  IPR020422 Dual specificity protein phosphatase domain [SM00195] (51-185)
  IPR029021 Protein-tyrosine phosphatase-like [G3DSA:3.90.190.10] (37-193)
  IPR029021 Protein-tyrosine phosphatase-like [SSF52799] (31-186)
  IPR042165 Phosphatidylglycerophosphatase and protein-tyrosine phosphatase 1 [PTHR46712] (2-192)
  IPR044596 Phosphatidylglycerophosphatase and protein-tyrosine phosphatase 1-like [cd14524] (37-185)

Foldseek 3Di:
DWFALDLAEIFFAADFLVCLVCCCPVSVAQEEEEEPDDPVCCVRHDDQVSSVVSNHGYHYFYCDPPLLERALVVLVVLLVRSVVVVVVSGYYYFYYHGRAESSLLSQLLNCCLVPVDQSVVSSVSVCVTDPNRDYDPSSNVNSRVSSVVSVVVVVVD